Protein AF-A0A2E5RJE0-F1 (afdb_monomer_lite)

Radius of gyration: 18.39 Å; chains: 1; bounding box: 54×49×48 Å

Sequence (133 aa):
MKKLICIFSILLITACTTTSSLMEHDSSKFFRHPPSIIKNNNSYFIKWKYADPQIGLFFMTPSFKEENNKLLVYISTTSSSGYLNNQYAYFEIARKFHNHIKQDSAFWINPDKSLFKLKITDANKEDLKRIKK

pLDDT: mean 76.34, std 19.85, range [36.12, 97.31]

Secondary structure (DSSP, 8-state):
---------------------GGGS-GGGTEEEEEEEEEETTEEEEEEEE-STTTTTEEEEEEEEEETTEEEEEEEEEEEE---TT-EEEEEEPGGGHHHHHTT-EEEEPTTS-EEEPPEEE--HHHHHHHT-

Foldseek 3Di:
DDDDDPDPPPPPPPQPQPQPFPLVPFCVQFFPDDWAWADDPLWIKIKTFGADQVNQFWDWDWDWDQDPLAIEIEIGTGPHTDRRHRHMDIDIDDPVCVVNVVVQRYWYQTSPRDTDRHHYDYDDPVNVVRVVD

Structure (mmCIF, N/CA/C/O backbone):
data_AF-A0A2E5RJE0-F1
#
_entry.id   AF-A0A2E5RJE0-F1
#
loop_
_atom_site.group_PDB
_atom_site.id
_atom_site.type_symbol
_atom_site.label_atom_id
_atom_site.label_alt_id
_atom_site.label_comp_id
_atom_site.label_asym_id
_atom_site.label_entity_id
_atom_site.label_seq_id
_atom_site.pdbx_PDB_ins_code
_atom_site.Cartn_x
_atom_site.Cartn_y
_atom_site.Cartn_z
_atom_site.occupancy
_atom_site.B_iso_or_equiv
_atom_site.auth_seq_id
_atom_site.auth_comp_id
_atom_site.auth_asym_id
_atom_site.auth_atom_id
_atom_site.pdbx_PDB_model_num
ATOM 1 N N . MET A 1 1 ? 40.735 34.997 31.572 1.00 39.03 1 MET A N 1
ATOM 2 C CA . MET A 1 1 ? 39.729 33.923 31.398 1.00 39.03 1 MET A CA 1
ATOM 3 C C . MET A 1 1 ? 38.965 34.193 30.102 1.00 39.03 1 MET A C 1
ATOM 5 O O . MET A 1 1 ? 38.172 35.124 30.066 1.00 39.03 1 MET A O 1
ATOM 9 N N . LYS A 1 2 ? 39.289 33.492 29.005 1.00 36.12 2 LYS A N 1
ATOM 10 C CA . LYS A 1 2 ? 38.658 33.695 27.685 1.00 36.12 2 LYS A CA 1
ATOM 11 C C . LYS A 1 2 ? 37.448 32.763 27.563 1.00 36.12 2 LYS A C 1
ATOM 13 O O . LYS A 1 2 ? 37.594 31.557 27.727 1.00 36.12 2 LYS A O 1
ATOM 18 N N . LYS A 1 3 ? 36.264 33.336 27.325 1.00 41.56 3 LYS A N 1
ATOM 19 C CA . LYS A 1 3 ? 35.005 32.605 27.128 1.00 41.56 3 LYS A CA 1
ATOM 20 C C . LYS A 1 3 ? 35.033 31.930 25.754 1.00 41.56 3 LYS A C 1
ATOM 22 O O . LYS A 1 3 ? 35.127 32.619 24.742 1.00 41.56 3 LYS A O 1
ATOM 27 N N . LEU A 1 4 ? 34.978 30.600 25.731 1.00 44.34 4 LEU A N 1
ATOM 28 C CA . LEU A 1 4 ? 34.828 29.810 24.513 1.00 44.34 4 LEU A CA 1
ATOM 29 C C . LEU A 1 4 ? 33.330 29.760 24.176 1.00 44.34 4 LEU A C 1
ATOM 31 O O . LEU A 1 4 ? 32.551 29.128 24.885 1.00 44.34 4 LEU A O 1
ATOM 35 N N . ILE A 1 5 ? 32.916 30.488 23.142 1.00 50.97 5 ILE A N 1
ATOM 36 C CA . ILE A 1 5 ? 31.551 30.429 22.615 1.00 50.97 5 ILE A CA 1
ATOM 37 C C . ILE A 1 5 ? 31.520 29.264 21.622 1.00 50.97 5 ILE A C 1
ATOM 39 O O . ILE A 1 5 ? 31.992 29.388 20.495 1.00 50.97 5 ILE A O 1
ATOM 43 N N . CYS A 1 6 ? 31.003 28.114 22.056 1.00 40.28 6 CYS A N 1
ATOM 44 C CA . CYS A 1 6 ? 30.664 27.012 21.160 1.00 40.28 6 CYS A CA 1
ATOM 45 C C . CYS A 1 6 ? 29.382 27.374 20.406 1.00 40.28 6 CYS A C 1
ATOM 47 O O . CYS A 1 6 ? 28.280 27.276 20.942 1.00 40.28 6 CYS A O 1
ATOM 49 N N . ILE A 1 7 ? 29.537 27.812 19.159 1.00 51.50 7 ILE A N 1
ATOM 50 C CA . ILE A 1 7 ? 28.430 27.967 18.217 1.00 51.50 7 ILE A CA 1
ATOM 51 C C . ILE A 1 7 ? 28.016 26.556 17.788 1.00 51.50 7 ILE A C 1
ATOM 53 O O . ILE A 1 7 ? 28.714 25.898 17.019 1.00 51.50 7 ILE A O 1
ATOM 57 N N . PHE A 1 8 ? 26.895 26.072 18.325 1.00 46.34 8 PHE A N 1
ATOM 58 C CA . PHE A 1 8 ? 26.208 24.888 17.815 1.00 46.34 8 PHE A CA 1
ATOM 59 C C . PHE A 1 8 ? 25.614 25.239 16.446 1.00 46.34 8 PHE A C 1
ATOM 61 O O . PHE A 1 8 ? 24.506 25.763 16.344 1.00 46.34 8 PHE A O 1
ATOM 68 N N . SER A 1 9 ? 26.369 24.976 15.381 1.00 47.09 9 SER A N 1
ATOM 69 C CA . SER A 1 9 ? 25.834 24.964 14.023 1.00 47.09 9 SER A CA 1
ATOM 70 C C . SER A 1 9 ? 24.874 23.784 13.904 1.00 47.09 9 SER A C 1
ATOM 72 O O . SER A 1 9 ? 25.287 22.641 13.718 1.00 47.09 9 SER A O 1
ATOM 74 N N . ILE A 1 10 ? 23.580 24.059 14.063 1.00 50.94 10 ILE A N 1
ATOM 75 C CA . ILE A 1 10 ? 22.508 23.111 13.767 1.00 50.94 10 ILE A CA 1
ATOM 76 C C . ILE A 1 10 ? 22.535 22.888 12.254 1.00 50.94 10 ILE A C 1
ATOM 78 O O . ILE A 1 10 ? 22.056 23.709 11.473 1.00 50.94 10 ILE A O 1
ATOM 82 N N . LEU A 1 11 ? 23.143 21.775 11.846 1.00 38.56 11 LEU A N 1
ATOM 83 C CA . LEU A 1 11 ? 23.089 21.259 10.487 1.00 38.56 11 LEU A CA 1
ATOM 84 C C . LEU A 1 11 ? 21.654 20.767 10.240 1.00 38.56 11 LEU A C 1
ATOM 86 O O . LEU A 1 11 ? 21.324 19.606 10.470 1.00 38.56 11 LEU A O 1
ATOM 90 N N . LEU A 1 12 ? 20.771 21.679 9.832 1.00 44.69 12 LEU A N 1
ATOM 91 C CA . LEU A 1 12 ? 19.471 21.335 9.266 1.00 44.69 12 LEU A CA 1
ATOM 92 C C . LEU A 1 12 ? 19.738 20.626 7.937 1.00 44.69 12 LEU A C 1
ATOM 94 O O . LEU A 1 12 ? 19.916 21.264 6.903 1.00 44.69 12 LEU A O 1
ATOM 98 N N . ILE A 1 13 ? 19.799 19.295 7.979 1.00 50.91 13 ILE A N 1
ATOM 99 C CA . ILE A 1 13 ? 19.733 18.450 6.788 1.00 50.91 13 ILE A CA 1
ATOM 100 C C . ILE A 1 13 ? 18.309 18.606 6.254 1.00 50.91 13 ILE A C 1
ATOM 102 O O . ILE A 1 13 ? 17.400 17.847 6.588 1.00 50.91 13 ILE A O 1
ATOM 106 N N . THR A 1 14 ? 18.089 19.651 5.463 1.00 47.28 14 THR A N 1
ATOM 107 C CA . THR A 1 14 ? 16.913 19.765 4.618 1.00 47.28 14 THR A CA 1
ATOM 108 C C . THR A 1 14 ? 17.038 18.669 3.570 1.00 47.28 14 THR A C 1
ATOM 110 O O . THR A 1 14 ? 17.706 18.815 2.550 1.00 47.28 14 THR A O 1
ATOM 113 N N . ALA A 1 15 ? 16.426 17.516 3.843 1.00 41.91 15 ALA A N 1
ATOM 114 C CA . ALA A 1 15 ? 16.125 16.555 2.799 1.00 41.91 15 ALA A CA 1
ATOM 115 C C . ALA A 1 15 ? 15.263 17.299 1.773 1.00 41.91 15 ALA A C 1
ATOM 117 O O . ALA A 1 15 ? 14.080 17.558 2.002 1.00 41.91 15 ALA A O 1
ATOM 118 N N . CYS A 1 16 ? 15.901 17.742 0.690 1.00 49.00 16 CYS A N 1
ATOM 119 C CA . CYS A 1 16 ? 15.270 18.470 -0.392 1.00 49.00 16 CYS A CA 1
ATOM 120 C C . CYS A 1 16 ? 14.353 17.479 -1.115 1.00 49.00 16 CYS A C 1
ATOM 122 O O . CYS A 1 16 ? 14.755 16.764 -2.031 1.00 49.00 16 CYS A O 1
ATOM 124 N N . THR A 1 17 ? 13.127 17.355 -0.613 1.00 42.50 17 THR A N 1
ATOM 125 C CA . THR A 1 17 ? 12.059 16.619 -1.275 1.00 42.50 17 THR A CA 1
ATOM 126 C C . THR A 1 17 ? 11.527 17.539 -2.360 1.00 42.50 17 THR A C 1
ATOM 128 O O . THR A 1 17 ? 10.669 18.385 -2.138 1.00 42.50 17 THR A O 1
ATOM 131 N N . THR A 1 18 ? 12.107 17.443 -3.551 1.00 43.59 18 THR A N 1
ATOM 132 C CA . THR A 1 18 ? 11.510 18.048 -4.736 1.00 43.59 18 THR A CA 1
ATOM 133 C C . THR A 1 18 ? 10.153 17.390 -4.944 1.00 43.59 18 THR A C 1
ATOM 135 O O . THR A 1 18 ? 10.081 16.221 -5.318 1.00 43.59 18 THR A O 1
ATOM 138 N N . THR A 1 19 ? 9.075 18.136 -4.711 1.00 43.66 19 THR A N 1
ATOM 139 C CA . THR A 1 19 ? 7.691 17.778 -5.056 1.00 43.66 19 THR A CA 1
ATOM 140 C C . THR A 1 19 ? 7.466 17.817 -6.569 1.00 43.66 19 THR A C 1
ATOM 142 O O . THR A 1 19 ? 6.404 18.229 -7.032 1.00 43.66 19 THR A O 1
ATOM 145 N N . SER A 1 20 ? 8.461 17.397 -7.355 1.00 39.97 20 SER A N 1
ATOM 146 C CA . SER A 1 20 ? 8.284 17.058 -8.760 1.00 39.97 20 SER A CA 1
ATOM 147 C C . SER A 1 20 ? 7.428 15.805 -8.768 1.00 39.97 20 SER A C 1
ATOM 149 O O . SER A 1 20 ? 7.911 14.677 -8.688 1.00 39.97 20 SER A O 1
ATOM 151 N N . SER A 1 21 ? 6.122 16.026 -8.713 1.00 39.81 21 SER A N 1
ATOM 152 C CA . SER A 1 21 ? 5.133 14.981 -8.771 1.00 39.81 21 SER A CA 1
ATOM 153 C C . SER A 1 21 ? 5.409 14.173 -10.030 1.00 39.81 21 SER A C 1
ATOM 155 O O . SER A 1 21 ? 5.288 14.697 -11.135 1.00 39.81 21 SER A O 1
ATOM 157 N N . LEU A 1 22 ? 5.678 12.882 -9.879 1.00 44.78 22 LEU A N 1
ATOM 158 C CA . LEU A 1 22 ? 5.596 11.895 -10.959 1.00 44.78 22 LEU A CA 1
ATOM 159 C C . LEU A 1 22 ? 4.190 11.810 -11.601 1.00 44.78 22 LEU A C 1
ATOM 161 O O . LEU A 1 22 ? 3.905 10.870 -12.336 1.00 44.78 22 LEU A O 1
ATOM 165 N N . MET A 1 23 ? 3.304 12.784 -11.357 1.00 40.47 23 MET A N 1
ATOM 166 C CA . MET A 1 23 ? 2.029 12.949 -12.048 1.00 40.47 23 MET A CA 1
ATOM 167 C C . MET A 1 23 ? 2.189 13.070 -13.572 1.00 40.47 23 MET A C 1
ATOM 169 O O . MET A 1 23 ? 1.205 12.885 -14.274 1.00 40.47 23 MET A O 1
ATOM 173 N N . GLU A 1 24 ? 3.395 13.313 -14.099 1.00 40.22 24 GLU A N 1
ATOM 174 C CA . GLU A 1 24 ? 3.651 13.367 -15.547 1.00 40.22 24 GLU A CA 1
ATOM 175 C C . GLU A 1 24 ? 4.162 12.061 -16.181 1.00 40.22 24 GLU A C 1
ATOM 177 O O . GLU A 1 24 ? 4.294 11.994 -17.404 1.00 40.22 24 GLU A O 1
ATOM 182 N N . HIS A 1 25 ? 4.426 10.995 -15.417 1.00 47.56 25 HIS A N 1
ATOM 183 C CA . HIS A 1 25 ? 4.986 9.770 -15.995 1.00 47.56 25 HIS A CA 1
ATOM 184 C C . HIS A 1 25 ? 4.130 8.529 -15.730 1.00 47.56 25 HIS A C 1
ATOM 186 O O . HIS A 1 25 ? 3.907 8.146 -14.591 1.00 47.56 25 HIS A O 1
ATOM 192 N N . ASP A 1 26 ? 3.705 7.877 -16.817 1.00 51.69 26 ASP A N 1
ATOM 193 C CA . ASP A 1 26 ? 2.901 6.649 -16.887 1.00 51.69 26 ASP A CA 1
ATOM 194 C C . ASP A 1 26 ? 3.274 5.585 -15.832 1.00 51.69 26 ASP A C 1
ATOM 196 O O . ASP A 1 26 ? 4.318 4.936 -15.915 1.00 51.69 26 ASP A O 1
ATOM 200 N N . SER A 1 27 ? 2.378 5.373 -14.859 1.00 51.41 27 SER A N 1
ATOM 201 C CA . SER A 1 27 ? 2.547 4.456 -13.718 1.00 51.41 27 SER A CA 1
ATOM 202 C C . SER A 1 27 ? 2.857 3.010 -14.098 1.00 51.41 27 SER A C 1
ATOM 204 O O . SER A 1 27 ? 3.504 2.308 -13.315 1.00 51.41 27 SER A O 1
ATOM 206 N N . SER A 1 28 ? 2.450 2.567 -15.293 1.00 53.25 28 SER A N 1
ATOM 207 C CA . SER A 1 28 ? 2.727 1.212 -15.784 1.00 53.25 28 SER A CA 1
ATOM 208 C C . SER A 1 28 ? 4.222 0.973 -16.026 1.00 53.25 28 SER A C 1
ATOM 210 O O . SER A 1 28 ? 4.689 -0.164 -15.985 1.00 53.25 28 SER A O 1
ATOM 212 N N . LYS A 1 29 ? 4.998 2.053 -16.187 1.00 58.41 29 LYS A N 1
ATOM 213 C CA . LYS A 1 29 ? 6.455 2.008 -16.315 1.00 58.41 29 LYS A CA 1
ATOM 214 C C . LYS A 1 29 ? 7.172 1.961 -14.963 1.00 58.41 29 LYS A C 1
ATOM 216 O O . LYS A 1 29 ? 8.329 1.562 -14.930 1.00 58.41 29 LYS A O 1
ATOM 221 N N . PHE A 1 30 ? 6.511 2.325 -13.855 1.00 61.91 30 PHE A N 1
ATOM 222 C CA . PHE A 1 30 ? 7.119 2.413 -12.514 1.00 61.91 30 PHE A CA 1
ATOM 223 C C . PHE A 1 30 ? 6.865 1.193 -11.636 1.00 61.91 30 PHE A C 1
ATOM 225 O O . PHE A 1 30 ? 7.700 0.879 -10.783 1.00 61.91 30 PHE A O 1
ATOM 232 N N . PHE A 1 31 ? 5.761 0.472 -11.857 1.00 68.75 31 PHE A N 1
ATOM 233 C CA . PHE A 1 31 ? 5.414 -0.696 -11.050 1.00 68.75 31 PHE A CA 1
ATOM 234 C C . PHE A 1 31 ? 5.172 -1.935 -11.902 1.00 68.75 31 PHE A C 1
ATOM 236 O O . PHE A 1 31 ? 4.332 -1.948 -12.795 1.00 68.75 31 PHE A O 1
ATOM 243 N N . ARG A 1 32 ? 5.871 -3.026 -11.570 1.00 67.88 32 ARG A N 1
ATOM 244 C CA . ARG A 1 32 ? 5.658 -4.332 -12.221 1.00 67.88 32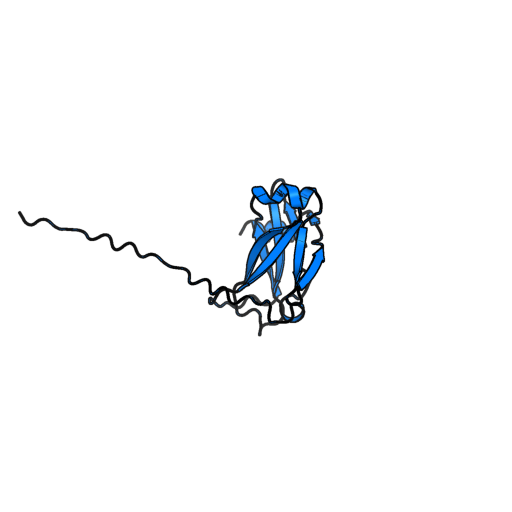 ARG A CA 1
ATOM 245 C C . ARG A 1 32 ? 4.323 -4.970 -11.813 1.00 67.88 32 ARG A C 1
ATOM 247 O O . ARG A 1 32 ? 3.785 -5.797 -12.543 1.00 67.88 32 ARG A O 1
ATOM 254 N N . HIS A 1 33 ? 3.801 -4.592 -10.647 1.00 71.56 33 HIS A N 1
ATOM 255 C CA . HIS A 1 33 ? 2.480 -4.974 -10.154 1.00 71.56 33 HIS A CA 1
ATOM 256 C C . HIS A 1 33 ? 1.810 -3.761 -9.504 1.00 71.56 33 HIS A C 1
ATOM 258 O O . HIS A 1 33 ? 2.524 -2.977 -8.870 1.00 71.56 33 HIS A O 1
ATOM 264 N N . PRO A 1 34 ? 0.474 -3.629 -9.591 1.00 76.69 34 PRO A N 1
ATOM 265 C CA . PRO A 1 34 ? -0.245 -2.584 -8.877 1.00 76.69 34 PRO A CA 1
ATOM 266 C C . PRO A 1 34 ? 0.098 -2.597 -7.379 1.00 76.69 34 PRO A C 1
ATOM 268 O O . PRO A 1 34 ? 0.176 -3.681 -6.783 1.00 76.69 34 PRO A O 1
ATOM 271 N N . PRO A 1 35 ? 0.303 -1.426 -6.754 1.00 88.62 35 PRO A N 1
ATOM 272 C CA . PRO A 1 35 ? 0.477 -1.332 -5.313 1.00 88.62 35 PRO A CA 1
ATOM 273 C C . PRO A 1 35 ? -0.702 -1.949 -4.553 1.00 88.62 35 PRO A C 1
ATOM 275 O O . PRO A 1 35 ? -1.839 -1.968 -5.020 1.00 88.62 35 PRO A O 1
ATOM 278 N N . SER A 1 36 ? -0.427 -2.465 -3.360 1.00 92.94 36 SER A N 1
ATOM 279 C CA . SER A 1 36 ? -1.425 -3.111 -2.499 1.00 92.94 36 SER A CA 1
ATOM 280 C C . SER A 1 36 ? -1.169 -2.788 -1.033 1.00 92.94 36 SER A C 1
ATOM 282 O O . SER A 1 36 ? -0.092 -2.309 -0.676 1.00 92.94 36 SER A O 1
ATOM 284 N N . ILE A 1 37 ? -2.160 -3.043 -0.183 1.00 96.31 37 ILE A N 1
ATOM 285 C CA . ILE A 1 37 ? -2.026 -2.941 1.267 1.00 96.31 37 ILE A CA 1
ATOM 286 C C . ILE A 1 37 ? -1.835 -4.338 1.845 1.00 96.31 37 ILE A C 1
ATOM 288 O O . ILE A 1 37 ? -2.619 -5.252 1.592 1.00 96.31 37 ILE A O 1
ATOM 292 N N . ILE A 1 38 ? -0.814 -4.478 2.680 1.00 97.12 38 ILE A N 1
ATOM 293 C CA . ILE A 1 38 ? -0.577 -5.670 3.477 1.00 97.12 38 ILE A CA 1
ATOM 294 C C . ILE A 1 38 ? -0.938 -5.389 4.933 1.00 97.12 38 ILE A C 1
ATOM 296 O O . ILE A 1 38 ? -0.474 -4.408 5.516 1.00 97.12 38 ILE A O 1
ATOM 300 N N . LYS A 1 39 ? -1.744 -6.264 5.531 1.00 96.88 39 LYS A N 1
ATOM 301 C CA . LYS A 1 39 ? -2.069 -6.245 6.957 1.00 96.88 39 LYS A CA 1
ATOM 302 C C . LYS A 1 39 ? -1.114 -7.159 7.722 1.00 96.88 39 LYS A C 1
ATOM 304 O O . LYS A 1 39 ? -0.961 -8.329 7.384 1.00 96.88 39 LYS A O 1
ATOM 309 N N . ASN A 1 40 ? -0.498 -6.636 8.775 1.00 95.69 40 ASN A N 1
ATOM 310 C CA . ASN A 1 40 ? 0.320 -7.407 9.706 1.00 95.69 40 ASN A CA 1
ATOM 311 C C . ASN A 1 40 ? -0.074 -7.030 11.137 1.00 95.69 40 ASN A C 1
ATOM 313 O O . ASN A 1 40 ? 0.251 -5.938 11.609 1.00 95.69 40 ASN A O 1
ATOM 317 N N . ASN A 1 41 ? -0.786 -7.926 11.824 1.00 91.75 41 ASN A N 1
ATOM 318 C CA . ASN A 1 41 ? -1.374 -7.671 13.141 1.00 91.75 41 ASN A CA 1
ATOM 319 C C . ASN A 1 41 ? -2.223 -6.379 13.147 1.00 91.75 41 ASN A C 1
ATOM 321 O O . ASN A 1 41 ? -3.223 -6.291 12.432 1.00 91.75 41 ASN A O 1
ATOM 325 N N . ASN A 1 42 ? -1.808 -5.378 13.932 1.00 91.62 42 ASN A N 1
ATOM 326 C CA . ASN A 1 42 ? -2.477 -4.081 14.084 1.00 91.62 42 ASN A CA 1
ATOM 327 C C . ASN A 1 42 ? -1.883 -2.972 13.197 1.00 91.62 42 ASN A C 1
ATOM 329 O O . ASN A 1 42 ? -2.235 -1.806 13.375 1.00 91.62 42 ASN A O 1
ATOM 333 N N . SER A 1 43 ? -0.998 -3.318 12.262 1.00 96.38 43 SER A N 1
ATOM 334 C CA . SER A 1 43 ? -0.386 -2.374 11.328 1.00 96.38 43 SER A CA 1
ATOM 335 C C . SER A 1 43 ? -0.744 -2.711 9.883 1.00 96.38 43 SER A C 1
ATOM 337 O O . SER A 1 43 ? -1.023 -3.859 9.525 1.00 96.38 43 SER A O 1
ATOM 339 N N . TYR A 1 44 ? -0.708 -1.679 9.044 1.00 97.31 44 TYR A N 1
ATOM 340 C CA . TYR A 1 44 ? -0.923 -1.777 7.607 1.00 97.31 44 TYR A CA 1
ATOM 341 C C . TYR A 1 44 ? 0.278 -1.197 6.876 1.00 97.31 44 TYR A C 1
ATOM 343 O O . TYR A 1 44 ? 0.854 -0.209 7.324 1.00 97.31 44 TYR A O 1
ATOM 351 N N . PHE A 1 45 ? 0.632 -1.792 5.743 1.00 96.31 45 PHE A N 1
ATOM 352 C CA . PHE A 1 45 ? 1.791 -1.406 4.949 1.00 96.31 45 PHE A CA 1
ATOM 353 C C . PHE A 1 45 ? 1.388 -1.252 3.487 1.00 96.31 45 PHE A C 1
ATOM 355 O O . PHE A 1 45 ? 0.720 -2.132 2.950 1.00 96.31 45 PHE A O 1
ATOM 362 N N . ILE A 1 46 ? 1.820 -0.180 2.823 1.00 94.56 46 ILE A N 1
ATOM 363 C CA . ILE A 1 46 ? 1.789 -0.122 1.356 1.00 94.56 46 ILE A CA 1
ATOM 364 C C . ILE A 1 46 ? 2.930 -0.990 0.838 1.00 94.56 46 ILE A C 1
ATOM 366 O O . ILE A 1 46 ? 4.071 -0.825 1.264 1.00 94.56 46 ILE A O 1
ATOM 370 N N . LYS A 1 47 ? 2.618 -1.898 -0.085 1.00 92.25 47 LYS A N 1
ATOM 371 C CA . LYS A 1 47 ? 3.558 -2.775 -0.780 1.00 92.25 47 LYS A CA 1
ATOM 372 C C . LYS A 1 47 ? 3.543 -2.458 -2.266 1.00 92.25 47 LYS A C 1
ATOM 374 O O . LYS A 1 47 ? 2.491 -2.502 -2.903 1.00 92.25 47 LYS A O 1
ATOM 379 N N . TRP A 1 48 ? 4.721 -2.223 -2.829 1.00 88.06 48 TRP A N 1
ATOM 380 C CA . TRP A 1 48 ? 4.913 -2.067 -4.269 1.00 88.06 48 TRP A CA 1
ATOM 381 C C . TRP A 1 48 ? 6.208 -2.740 -4.709 1.00 88.06 48 TRP A C 1
ATOM 383 O O . TRP A 1 48 ? 7.077 -3.055 -3.892 1.00 88.06 48 TRP A O 1
ATOM 393 N N . LYS A 1 49 ? 6.319 -2.999 -6.011 1.00 84.50 49 LYS A N 1
ATOM 394 C CA . LYS A 1 49 ? 7.516 -3.565 -6.631 1.00 84.50 49 LYS A CA 1
ATOM 395 C C . LYS A 1 49 ? 7.999 -2.616 -7.712 1.00 84.50 49 LYS A C 1
ATOM 397 O O . LYS A 1 49 ? 7.247 -2.357 -8.652 1.00 84.50 49 LYS A O 1
ATOM 402 N N . TYR A 1 50 ? 9.235 -2.142 -7.581 1.00 74.06 50 TYR A N 1
ATOM 403 C CA . TYR A 1 50 ? 9.862 -1.308 -8.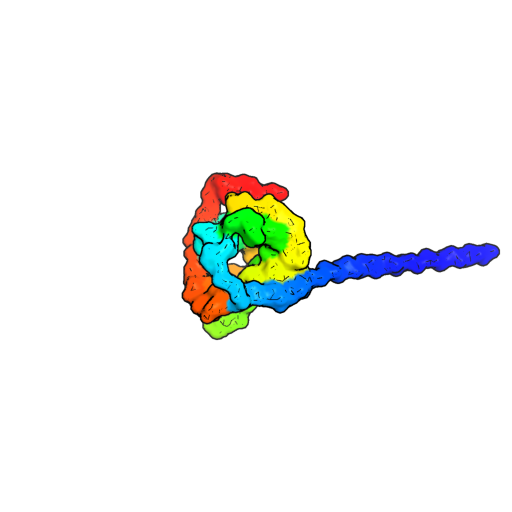603 1.00 74.06 50 TYR A CA 1
ATOM 404 C C . TYR A 1 50 ? 9.876 -2.047 -9.947 1.00 74.06 50 TYR A C 1
ATOM 406 O O . TYR A 1 50 ? 10.197 -3.242 -10.010 1.00 74.06 50 TYR A O 1
ATOM 414 N N . ALA A 1 51 ? 9.472 -1.342 -11.002 1.00 69.81 51 ALA A N 1
ATOM 415 C CA . ALA A 1 51 ? 9.609 -1.787 -12.381 1.00 69.81 51 ALA A CA 1
ATOM 416 C C . ALA A 1 51 ? 11.063 -1.646 -12.872 1.00 69.81 51 ALA A C 1
ATOM 418 O O . ALA A 1 51 ? 11.990 -1.538 -12.072 1.00 69.81 51 ALA A O 1
ATOM 419 N N . ASP A 1 52 ? 11.228 -1.735 -14.190 1.00 64.94 52 ASP A N 1
ATOM 420 C CA . ASP A 1 52 ? 12.476 -1.832 -14.950 1.00 64.94 52 ASP A CA 1
ATOM 421 C C . ASP A 1 52 ? 13.648 -0.970 -14.408 1.00 64.94 52 ASP A C 1
ATOM 423 O O . ASP A 1 52 ? 13.433 0.142 -13.908 1.00 64.94 52 ASP A O 1
ATOM 427 N N . PRO A 1 53 ? 14.905 -1.454 -14.508 1.00 57.47 53 PRO A N 1
ATOM 428 C CA . PRO A 1 53 ? 16.106 -0.795 -13.983 1.00 57.47 53 PRO A CA 1
ATOM 429 C C . PRO A 1 53 ? 16.324 0.668 -14.392 1.00 57.47 53 PRO A C 1
ATOM 431 O O . PRO A 1 53 ? 17.028 1.367 -13.669 1.00 57.47 53 PRO A O 1
ATOM 434 N N . GLN A 1 54 ? 15.732 1.155 -15.485 1.00 56.94 54 GLN A N 1
ATOM 435 C CA . GLN A 1 54 ? 15.839 2.572 -15.870 1.00 56.94 54 GLN A CA 1
ATOM 436 C C . GLN A 1 54 ? 15.038 3.516 -14.954 1.00 56.94 54 GLN A C 1
ATOM 438 O O . GLN A 1 54 ? 15.357 4.696 -14.847 1.00 56.94 54 GLN A O 1
ATOM 443 N N . ILE A 1 55 ? 14.016 2.996 -14.268 1.00 55.62 55 ILE A N 1
ATOM 444 C CA . ILE A 1 55 ? 13.107 3.754 -13.393 1.00 55.62 55 ILE A CA 1
ATOM 445 C C . ILE A 1 55 ? 13.335 3.429 -11.913 1.00 55.62 55 ILE A C 1
ATOM 447 O O . ILE A 1 55 ? 13.104 4.265 -11.038 1.00 55.62 55 ILE A O 1
ATOM 451 N N . GLY A 1 56 ? 13.878 2.245 -11.623 1.00 53.25 56 GLY A N 1
ATOM 452 C CA . GLY A 1 56 ? 14.315 1.846 -10.286 1.00 53.25 56 GLY A CA 1
ATOM 453 C C . GLY A 1 56 ? 15.513 2.626 -9.743 1.00 53.25 56 GLY A C 1
ATOM 454 O O . GLY A 1 56 ? 16.071 2.167 -8.753 1.00 53.25 56 GLY A O 1
ATOM 455 N N . LEU A 1 57 ? 15.901 3.735 -10.391 1.00 57.19 57 LEU A N 1
ATOM 456 C CA . LEU A 1 57 ? 16.989 4.617 -9.995 1.00 57.19 57 LEU A CA 1
ATOM 457 C C . LEU A 1 57 ? 16.613 5.563 -8.865 1.00 57.19 57 LEU A C 1
ATOM 459 O O . LEU A 1 57 ? 17.535 6.004 -8.211 1.00 57.19 57 LEU A O 1
ATOM 463 N N . PHE A 1 58 ? 15.341 5.880 -8.605 1.00 67.12 58 PHE A N 1
ATOM 464 C CA . PHE A 1 58 ? 14.957 6.843 -7.559 1.00 67.12 58 PHE A CA 1
ATOM 465 C C . PHE A 1 58 ? 14.254 6.165 -6.386 1.00 67.12 58 PHE A C 1
ATOM 467 O O . PHE A 1 58 ? 13.411 5.283 -6.578 1.00 67.12 58 PHE A O 1
ATOM 474 N N . PHE A 1 59 ? 14.547 6.612 -5.161 1.00 71.12 59 PHE A N 1
ATOM 475 C CA . PHE A 1 59 ? 13.758 6.188 -4.007 1.00 71.12 59 PHE A CA 1
ATOM 476 C C . PHE A 1 59 ? 12.348 6.773 -4.106 1.00 71.12 59 PHE A C 1
ATOM 478 O O . PHE A 1 59 ? 12.157 7.968 -4.339 1.00 71.12 59 PHE A O 1
ATOM 485 N N . MET A 1 60 ? 11.353 5.912 -3.914 1.00 76.62 60 MET A N 1
ATOM 486 C CA . MET A 1 60 ? 9.945 6.284 -3.928 1.00 76.62 60 MET A CA 1
ATOM 487 C C . MET A 1 60 ? 9.380 6.203 -2.518 1.00 76.62 60 MET A C 1
ATOM 489 O O . MET A 1 60 ? 9.568 5.201 -1.828 1.00 76.62 60 MET A O 1
ATOM 493 N N . THR A 1 61 ? 8.639 7.231 -2.122 1.00 82.94 61 THR A N 1
ATOM 494 C CA . THR A 1 61 ? 7.958 7.288 -0.830 1.00 82.94 61 THR A CA 1
ATOM 495 C C . THR A 1 61 ? 6.468 7.521 -1.059 1.00 82.94 61 THR A C 1
ATOM 497 O O . THR A 1 61 ? 6.091 8.526 -1.672 1.00 82.94 61 THR A O 1
ATOM 500 N N . PRO A 1 62 ? 5.593 6.624 -0.571 1.00 87.56 62 PRO A N 1
ATOM 501 C CA . PRO A 1 62 ? 4.160 6.855 -0.588 1.00 87.56 62 PRO A CA 1
ATOM 502 C C . PRO A 1 62 ? 3.793 8.110 0.202 1.00 87.56 62 PRO A C 1
ATOM 504 O O . PRO A 1 62 ? 4.289 8.357 1.299 1.00 87.56 62 PRO A O 1
ATOM 507 N N . SER A 1 63 ? 2.899 8.896 -0.368 1.00 89.62 63 SER A N 1
ATOM 508 C CA . SER A 1 63 ? 2.287 10.076 0.223 1.00 89.62 63 SER A CA 1
ATOM 509 C C . SER A 1 63 ? 0.779 9.864 0.309 1.00 89.62 63 SER A C 1
ATOM 511 O O . SER A 1 63 ? 0.199 9.118 -0.482 1.00 89.62 63 SER A O 1
ATOM 513 N N . PHE A 1 64 ? 0.153 10.494 1.302 1.00 92.19 64 PHE A N 1
ATOM 514 C CA . PHE A 1 64 ? -1.234 10.234 1.681 1.00 92.19 64 PHE A CA 1
ATOM 515 C C . PHE A 1 64 ? -2.021 11.541 1.741 1.00 92.19 64 PHE A C 1
ATOM 517 O O . PHE A 1 64 ? -1.572 12.501 2.370 1.00 92.19 64 PHE A O 1
ATOM 524 N N . LYS A 1 65 ? -3.208 11.558 1.136 1.00 93.38 65 LYS A N 1
ATOM 525 C CA . LYS A 1 65 ? -4.153 12.680 1.166 1.00 93.38 65 LYS A CA 1
ATOM 526 C C . LYS A 1 65 ? -5.549 12.159 1.493 1.00 93.38 65 LYS A C 1
ATOM 528 O O . LYS A 1 65 ? -6.002 11.200 0.880 1.00 93.38 65 LYS A O 1
ATOM 533 N N . GLU A 1 66 ? -6.234 12.788 2.439 1.00 94.81 66 GLU A N 1
ATOM 534 C CA . GLU A 1 66 ? -7.645 12.508 2.721 1.00 94.81 66 GLU A CA 1
ATOM 535 C C . GLU A 1 66 ? -8.521 13.460 1.903 1.00 94.81 66 GLU A C 1
ATOM 537 O O . GLU A 1 66 ? -8.294 14.670 1.890 1.00 94.81 66 GLU A O 1
ATOM 542 N N . GLU A 1 67 ? -9.499 12.917 1.182 1.00 93.69 67 GLU A N 1
ATOM 543 C CA . GLU A 1 67 ? -10.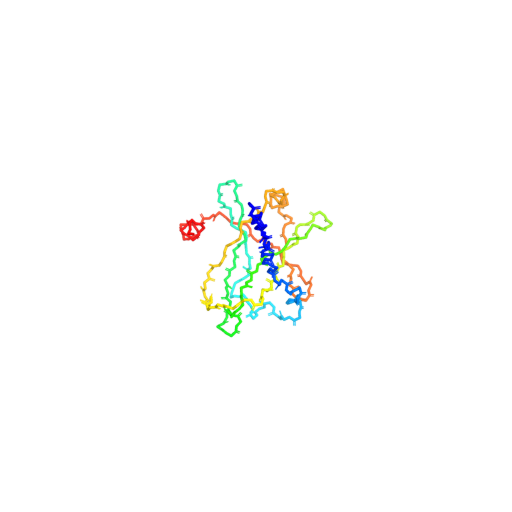399 13.696 0.331 1.00 93.69 67 GLU A CA 1
ATOM 544 C C . GLU A 1 67 ? -11.721 12.950 0.139 1.00 93.69 67 GLU A C 1
ATOM 546 O O . GLU A 1 67 ? -11.725 11.773 -0.215 1.00 93.69 67 GLU A O 1
ATOM 551 N N . ASN A 1 68 ? -12.854 13.625 0.361 1.00 92.38 68 ASN A N 1
ATOM 552 C CA . ASN A 1 68 ? -14.197 13.058 0.165 1.00 92.38 68 ASN A CA 1
ATOM 553 C C . ASN A 1 68 ? -14.390 11.683 0.844 1.00 92.38 68 ASN A C 1
ATOM 555 O O . ASN A 1 68 ? -14.877 10.740 0.220 1.00 92.38 68 ASN A O 1
ATOM 559 N N . ASN A 1 69 ? -13.968 11.559 2.111 1.00 93.69 69 ASN A N 1
ATOM 560 C CA . ASN A 1 69 ? -13.978 10.317 2.905 1.00 93.69 69 ASN A CA 1
ATOM 561 C C . ASN A 1 69 ? -13.137 9.160 2.331 1.00 93.69 69 ASN A C 1
ATOM 563 O O . ASN A 1 69 ? -13.309 8.006 2.726 1.00 93.69 69 ASN A O 1
ATOM 567 N N . LYS A 1 70 ? -12.208 9.449 1.419 1.00 95.75 70 LYS A N 1
ATOM 568 C CA . LYS A 1 70 ? -11.266 8.480 0.858 1.00 95.75 70 LYS A CA 1
ATOM 569 C C . LYS A 1 70 ? -9.854 8.800 1.318 1.00 95.75 70 LYS A C 1
ATOM 571 O O . LYS A 1 70 ? -9.480 9.964 1.442 1.00 95.75 70 LYS A O 1
ATOM 576 N N . LEU A 1 71 ? -9.057 7.751 1.487 1.00 96.56 71 LEU A N 1
ATOM 577 C CA . LEU A 1 71 ? -7.610 7.866 1.582 1.00 96.56 71 LEU A CA 1
ATOM 578 C C . LEU A 1 71 ? -7.028 7.695 0.186 1.00 96.56 71 LEU A C 1
ATOM 580 O O . LEU A 1 71 ? -7.136 6.624 -0.409 1.00 96.56 71 LEU A O 1
ATOM 584 N N . LEU A 1 72 ? -6.404 8.743 -0.323 1.00 95.12 72 LEU A N 1
ATOM 585 C CA . LEU A 1 72 ? -5.704 8.735 -1.591 1.00 95.12 72 LEU A CA 1
ATOM 586 C C . LEU A 1 72 ? -4.207 8.548 -1.344 1.00 95.12 72 LEU A C 1
ATOM 588 O O . LEU A 1 72 ? -3.603 9.259 -0.539 1.00 95.12 72 LEU A O 1
ATOM 592 N N . VAL A 1 73 ? -3.617 7.585 -2.041 1.0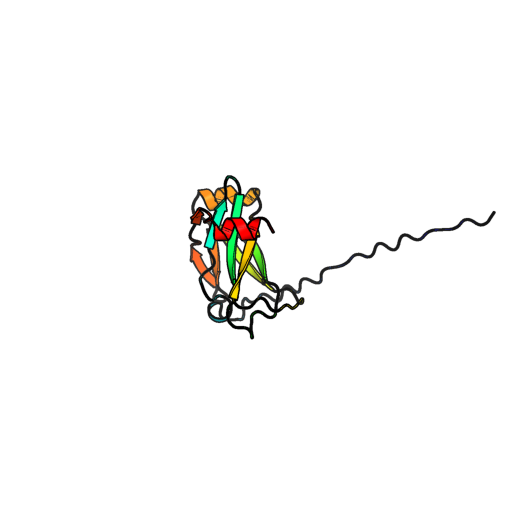0 92.06 73 VAL A N 1
ATOM 593 C CA . VAL A 1 73 ? -2.206 7.217 -1.957 1.00 92.06 73 VAL A CA 1
ATOM 594 C C . VAL A 1 73 ? -1.559 7.481 -3.306 1.00 92.06 73 VAL A C 1
ATOM 596 O O . VAL A 1 73 ? -2.081 7.077 -4.341 1.00 92.06 73 VAL A O 1
ATOM 599 N N . TYR A 1 74 ? -0.417 8.149 -3.299 1.00 86.38 74 TYR A N 1
ATOM 600 C CA . TYR A 1 74 ? 0.380 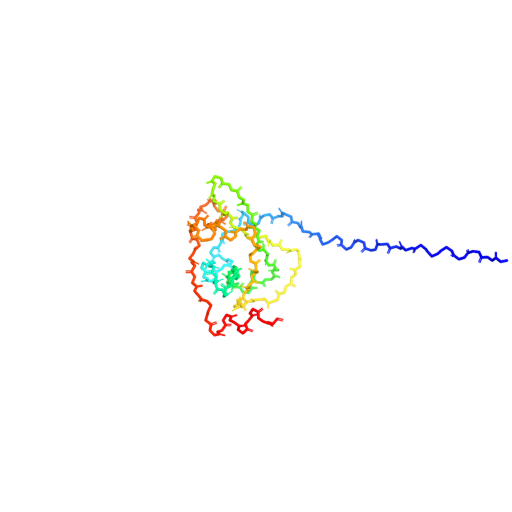8.406 -4.495 1.00 86.38 74 TYR A CA 1
ATOM 601 C C . TYR A 1 74 ? 1.861 8.273 -4.154 1.00 86.38 74 TYR A C 1
ATOM 603 O O . TYR A 1 74 ? 2.238 8.361 -2.987 1.00 86.38 74 TYR A O 1
ATOM 611 N N . ILE A 1 75 ? 2.715 8.037 -5.148 1.00 78.62 75 ILE A N 1
ATOM 612 C CA . ILE A 1 75 ? 4.163 7.982 -4.933 1.00 78.62 75 ILE A CA 1
ATOM 613 C C . ILE A 1 75 ? 4.802 9.326 -5.255 1.00 78.62 75 ILE A C 1
ATOM 615 O O . ILE A 1 75 ? 4.569 9.911 -6.310 1.00 78.62 75 ILE A O 1
ATOM 619 N N . SER A 1 76 ? 5.654 9.764 -4.335 1.00 75.75 76 SER A N 1
ATOM 620 C CA . SER A 1 76 ? 6.586 10.864 -4.532 1.00 75.75 76 SER A CA 1
ATOM 621 C C . SER A 1 76 ? 7.983 10.276 -4.729 1.00 75.75 76 SER A C 1
ATOM 623 O O . SER A 1 76 ? 8.390 9.389 -3.976 1.00 75.75 76 SER A O 1
ATOM 625 N N . THR A 1 77 ? 8.724 10.744 -5.730 1.00 70.25 77 THR A N 1
ATOM 626 C CA . THR A 1 77 ? 10.152 10.427 -5.875 1.00 70.25 77 THR A CA 1
ATOM 627 C C . THR A 1 77 ? 11.003 11.388 -5.082 1.00 70.25 77 THR A C 1
ATOM 629 O O . THR A 1 77 ? 10.700 12.577 -4.991 1.00 70.25 77 THR A O 1
ATOM 632 N N . THR A 1 78 ? 12.105 10.882 -4.547 1.00 66.81 78 THR A N 1
ATOM 633 C CA . THR A 1 78 ? 13.172 11.730 -4.030 1.00 66.81 78 THR A CA 1
ATOM 634 C C . THR A 1 78 ? 14.231 11.961 -5.107 1.00 66.81 78 THR A C 1
ATOM 636 O O . THR A 1 78 ? 14.315 11.231 -6.094 1.00 66.81 78 THR A O 1
ATOM 639 N N . SER A 1 79 ? 15.061 12.983 -4.904 1.00 65.06 79 SER A N 1
ATOM 640 C CA . SER A 1 79 ? 16.254 13.235 -5.720 1.00 65.06 79 SER A CA 1
ATOM 641 C C . SER A 1 79 ? 17.379 12.222 -5.464 1.00 65.06 79 SER A C 1
ATOM 643 O O . SER A 1 79 ? 18.363 12.195 -6.199 1.00 65.06 79 SER A O 1
ATOM 645 N N . SER A 1 80 ? 17.255 11.387 -4.427 1.00 63.84 80 SER A N 1
ATOM 646 C CA . SER A 1 80 ? 18.227 10.345 -4.105 1.00 63.84 80 SER A CA 1
ATOM 647 C C . SER A 1 80 ? 18.031 9.123 -4.991 1.00 63.84 80 SER A C 1
ATOM 649 O O . SER A 1 80 ? 16.899 8.680 -5.215 1.00 63.84 80 SER A O 1
ATOM 651 N N . SER A 1 81 ? 19.150 8.549 -5.435 1.00 66.19 81 SER A N 1
ATOM 652 C CA . SER A 1 81 ? 19.154 7.392 -6.315 1.00 66.19 81 SER A CA 1
ATOM 653 C C . SER A 1 81 ? 19.724 6.117 -5.690 1.00 66.19 81 SER A C 1
ATOM 655 O O . SER A 1 81 ? 20.567 6.157 -4.797 1.00 66.19 81 SER A O 1
ATOM 657 N N . GLY A 1 82 ? 19.235 4.964 -6.147 1.00 64.62 82 GLY A N 1
ATOM 658 C CA . GLY A 1 82 ? 19.662 3.627 -5.727 1.00 64.62 82 GLY A CA 1
ATOM 659 C C . GLY A 1 82 ? 19.226 2.575 -6.747 1.00 64.62 82 GLY A C 1
ATOM 660 O O . GLY A 1 82 ? 18.361 2.852 -7.558 1.00 64.62 82 GLY A O 1
ATOM 661 N N . TYR A 1 83 ? 19.817 1.375 -6.747 1.00 65.81 83 TYR A N 1
ATOM 662 C CA . TYR A 1 83 ? 19.435 0.300 -7.679 1.00 65.81 83 TYR A CA 1
ATOM 663 C C . TYR A 1 83 ? 18.440 -0.667 -7.015 1.00 65.81 83 TYR A C 1
ATOM 665 O O . TYR A 1 83 ? 18.832 -1.677 -6.427 1.00 65.81 83 TYR A O 1
ATOM 673 N N . LEU A 1 84 ? 17.139 -0.353 -7.078 1.00 72.00 84 LEU A N 1
ATOM 674 C CA . LEU A 1 84 ? 16.071 -1.111 -6.393 1.00 72.00 84 LEU A CA 1
ATOM 675 C C . LEU A 1 84 ? 15.238 -2.009 -7.321 1.00 72.00 84 LEU A C 1
ATOM 677 O O . LEU A 1 84 ? 14.157 -2.478 -6.953 1.00 72.00 84 LEU A O 1
ATOM 681 N N . ASN A 1 85 ? 15.750 -2.280 -8.521 1.00 72.88 85 ASN A N 1
ATOM 682 C CA . ASN A 1 85 ? 15.079 -3.092 -9.532 1.00 72.88 85 ASN A CA 1
ATOM 683 C C . ASN A 1 85 ? 14.574 -4.433 -8.960 1.00 72.88 85 ASN A C 1
ATOM 685 O O . ASN A 1 85 ? 15.310 -5.163 -8.293 1.00 72.88 85 ASN A O 1
ATOM 689 N N . ASN A 1 86 ? 13.312 -4.770 -9.246 1.00 74.56 86 ASN A N 1
ATOM 690 C CA . ASN A 1 86 ? 12.628 -5.989 -8.802 1.00 74.56 86 ASN A CA 1
ATOM 691 C C . ASN A 1 86 ? 12.514 -6.195 -7.287 1.00 74.56 86 ASN A C 1
ATOM 693 O O . ASN A 1 86 ? 12.038 -7.250 -6.847 1.00 74.56 86 ASN A O 1
ATOM 697 N N . GLN A 1 87 ? 12.886 -5.205 -6.481 1.00 81.31 87 GLN A N 1
ATOM 698 C CA . GLN A 1 87 ? 12.720 -5.280 -5.042 1.00 81.31 87 GLN A CA 1
ATOM 699 C C . GLN A 1 87 ? 11.309 -4.842 -4.652 1.00 81.31 87 GLN A C 1
ATOM 701 O O . GLN A 1 87 ? 10.741 -3.902 -5.209 1.00 81.31 87 GLN A O 1
ATOM 706 N N . TYR A 1 88 ? 10.729 -5.555 -3.688 1.00 86.81 88 TYR A N 1
ATOM 707 C CA . TYR A 1 88 ? 9.557 -5.062 -2.983 1.00 86.81 88 TYR A CA 1
ATOM 708 C C . TYR A 1 88 ? 9.988 -4.039 -1.947 1.00 86.81 88 TYR A C 1
ATOM 710 O O . TYR A 1 88 ? 10.887 -4.333 -1.154 1.00 86.81 88 TYR A O 1
ATOM 718 N N . ALA A 1 89 ? 9.291 -2.912 -1.928 1.00 87.38 89 ALA A N 1
ATOM 719 C CA . ALA A 1 89 ? 9.352 -1.937 -0.858 1.00 87.38 89 ALA A CA 1
ATOM 720 C C . ALA A 1 89 ? 8.052 -1.944 -0.053 1.00 87.38 89 ALA A C 1
ATOM 722 O O . ALA A 1 89 ? 6.984 -2.317 -0.551 1.00 87.38 89 ALA A O 1
ATOM 723 N N . TYR A 1 90 ? 8.201 -1.565 1.213 1.00 91.75 90 TYR A N 1
ATOM 724 C CA . TYR A 1 90 ? 7.143 -1.529 2.207 1.00 91.75 90 TYR A CA 1
ATOM 725 C C . TYR A 1 90 ? 7.197 -0.184 2.910 1.00 91.75 90 TYR A C 1
ATOM 727 O O . TYR A 1 90 ? 8.276 0.295 3.252 1.00 91.75 90 TYR A O 1
ATOM 735 N N . PHE A 1 91 ? 6.032 0.404 3.146 1.00 92.12 91 PHE A N 1
ATOM 736 C CA . PHE A 1 91 ? 5.912 1.631 3.919 1.00 92.12 91 PHE A CA 1
ATOM 737 C C . PHE A 1 91 ? 4.783 1.477 4.926 1.00 92.12 91 PHE A C 1
ATOM 739 O O . PHE A 1 91 ? 3.651 1.191 4.530 1.00 92.12 91 PHE A O 1
ATOM 746 N N . GLU A 1 92 ? 5.079 1.641 6.215 1.00 95.19 92 GLU A N 1
ATOM 747 C CA . GLU A 1 92 ? 4.051 1.562 7.251 1.00 95.19 92 GLU A CA 1
ATOM 748 C C . GLU A 1 92 ? 3.080 2.736 7.127 1.00 95.19 92 GLU A C 1
ATOM 750 O O . GLU A 1 92 ? 3.462 3.904 7.079 1.00 95.19 92 GLU A O 1
ATOM 755 N N . ILE A 1 93 ? 1.793 2.418 7.086 1.00 95.56 93 ILE A N 1
ATOM 756 C CA . ILE A 1 93 ? 0.739 3.415 7.032 1.00 95.56 93 ILE A CA 1
ATOM 757 C C . ILE A 1 93 ? 0.459 3.889 8.454 1.00 95.56 93 ILE A C 1
ATOM 759 O O . ILE A 1 93 ? 0.105 3.100 9.337 1.00 95.56 93 ILE A O 1
ATOM 763 N N . ALA A 1 94 ? 0.573 5.200 8.661 1.00 95.94 94 ALA A N 1
ATOM 764 C CA . ALA A 1 94 ? 0.331 5.827 9.952 1.00 95.94 94 ALA A CA 1
ATOM 765 C C . ALA A 1 94 ? -1.057 5.473 10.514 1.00 95.94 94 ALA A C 1
ATOM 767 O O . ALA A 1 94 ? -2.055 5.455 9.789 1.00 95.94 94 ALA A O 1
ATOM 768 N N . ARG A 1 95 ? -1.133 5.269 11.839 1.00 96.12 95 ARG A N 1
ATOM 769 C CA . ARG A 1 95 ? -2.357 4.841 12.547 1.00 96.12 95 ARG A CA 1
ATOM 770 C C . ARG A 1 95 ? -3.589 5.695 12.252 1.00 96.12 95 ARG A C 1
ATOM 772 O O . ARG A 1 95 ? -4.685 5.149 12.171 1.00 96.12 95 ARG A O 1
ATOM 779 N N . LYS A 1 96 ? -3.418 7.006 12.045 1.00 96.31 96 LYS A N 1
ATOM 780 C CA . LYS A 1 96 ? -4.526 7.922 11.724 1.00 96.31 96 LYS A CA 1
ATOM 781 C C . LYS A 1 96 ? -5.319 7.504 10.477 1.00 96.31 96 LYS A C 1
ATOM 783 O O . LYS A 1 96 ? -6.523 7.697 10.436 1.00 96.31 96 LYS A O 1
ATOM 788 N N . PHE A 1 97 ? -4.672 6.842 9.519 1.00 96.88 97 PHE A N 1
ATOM 789 C CA . PHE A 1 97 ? -5.298 6.408 8.270 1.00 96.88 97 PHE A CA 1
ATOM 790 C C . PHE A 1 97 ? -5.919 5.004 8.339 1.00 96.88 97 PHE A C 1
ATOM 792 O O . PHE A 1 97 ? -6.542 4.550 7.380 1.00 96.88 97 PHE A O 1
ATOM 799 N N . HIS A 1 98 ? -5.770 4.279 9.455 1.00 96.06 98 HIS A N 1
ATOM 800 C CA . HIS A 1 98 ? -6.222 2.884 9.558 1.00 96.06 98 HIS A CA 1
ATOM 801 C C . HIS A 1 98 ? -7.736 2.734 9.412 1.00 96.06 98 HIS A C 1
ATOM 803 O O . HIS A 1 98 ? -8.193 1.697 8.938 1.00 96.06 98 HIS A O 1
ATOM 809 N N . ASN A 1 99 ? -8.515 3.748 9.793 1.00 96.38 99 ASN A N 1
ATOM 810 C CA . ASN A 1 99 ? -9.970 3.703 9.651 1.00 96.38 99 ASN A CA 1
ATOM 811 C C . ASN A 1 99 ? -10.390 3.655 8.179 1.00 96.38 99 ASN A C 1
ATOM 813 O O . ASN A 1 99 ? -11.209 2.811 7.829 1.00 96.38 99 ASN A O 1
ATOM 817 N N . HIS A 1 100 ? -9.751 4.442 7.309 1.00 96.56 100 HIS A N 1
ATOM 818 C CA . HIS A 1 100 ? -9.996 4.380 5.866 1.00 96.56 100 HIS A CA 1
ATOM 819 C C . HIS A 1 100 ? -9.660 3.010 5.269 1.00 96.56 100 HIS A C 1
ATOM 821 O O . HIS A 1 100 ? -10.371 2.509 4.404 1.00 96.56 100 HIS A O 1
ATOM 827 N N . ILE A 1 101 ? -8.597 2.363 5.753 1.00 95.62 101 ILE A N 1
ATOM 828 C CA . ILE A 1 101 ? -8.231 1.014 5.300 1.00 95.62 101 ILE A CA 1
ATOM 829 C C . ILE A 1 101 ? -9.284 -0.005 5.744 1.00 95.62 101 ILE A C 1
ATOM 831 O O . ILE A 1 101 ? -9.743 -0.808 4.941 1.00 95.62 101 ILE A O 1
ATOM 835 N N . LYS A 1 102 ? -9.707 0.043 7.014 1.00 94.75 102 LYS A N 1
ATOM 836 C CA . LYS A 1 102 ? -10.741 -0.855 7.559 1.00 94.75 102 LYS A CA 1
ATOM 837 C C . LYS A 1 102 ? -12.099 -0.678 6.875 1.00 94.75 102 LYS A C 1
ATOM 839 O O . LYS A 1 102 ? -12.841 -1.644 6.761 1.00 94.75 102 LYS A O 1
ATOM 844 N N . GLN A 1 103 ? -12.411 0.541 6.442 1.00 95.56 103 GLN A N 1
ATOM 845 C CA . GLN A 1 103 ? -13.624 0.886 5.696 1.00 95.56 103 GLN A CA 1
ATOM 846 C C . GLN A 1 103 ? -13.499 0.621 4.191 1.00 95.56 103 GLN A C 1
ATOM 848 O O . GLN A 1 103 ? -14.415 0.947 3.441 1.00 95.56 103 GLN A O 1
ATOM 853 N N . ASP A 1 104 ? -12.377 0.046 3.742 1.00 94.44 104 ASP A N 1
ATOM 854 C CA . ASP A 1 104 ? -12.130 -0.278 2.338 1.00 94.44 104 ASP A CA 1
ATOM 855 C C . ASP A 1 104 ? -12.253 0.956 1.413 1.00 94.44 104 ASP A C 1
ATOM 857 O O . ASP A 1 104 ? -12.753 0.901 0.286 1.00 94.44 104 ASP A O 1
ATOM 861 N N . SER A 1 105 ? -11.797 2.108 1.923 1.00 96.31 105 SER A N 1
ATOM 862 C CA . SER A 1 105 ? -11.876 3.427 1.288 1.00 96.31 105 SER A CA 1
ATOM 863 C C . SER A 1 105 ? -10.496 3.978 0.898 1.00 96.31 105 SER A C 1
ATOM 865 O O . SER A 1 105 ? -10.298 5.197 0.872 1.00 96.31 105 SER A O 1
ATOM 867 N N . ALA A 1 106 ? -9.526 3.098 0.635 1.00 96.31 106 ALA A N 1
ATOM 868 C CA . ALA A 1 106 ? -8.165 3.457 0.239 1.00 96.31 106 ALA A CA 1
ATOM 869 C C . ALA A 1 106 ? -7.940 3.245 -1.268 1.00 96.31 106 ALA A C 1
ATOM 871 O O . ALA A 1 106 ? -8.202 2.171 -1.812 1.00 96.31 106 ALA A O 1
ATOM 872 N N . PHE A 1 107 ? -7.424 4.271 -1.940 1.00 94.12 107 PHE A N 1
ATOM 873 C CA . PHE A 1 107 ? -7.238 4.303 -3.387 1.00 94.12 107 PHE A CA 1
ATOM 874 C C . PHE A 1 107 ? -5.834 4.773 -3.738 1.00 94.12 107 PHE A C 1
ATOM 876 O O . PHE A 1 107 ? -5.293 5.679 -3.115 1.00 94.12 107 PHE A O 1
ATOM 883 N N . TRP A 1 108 ? -5.267 4.175 -4.771 1.00 90.19 108 TRP A N 1
ATOM 884 C CA . TRP A 1 108 ? -4.095 4.661 -5.466 1.00 90.19 108 TRP A CA 1
ATOM 885 C C . TRP A 1 108 ? -4.504 5.688 -6.521 1.00 90.19 108 TRP A C 1
ATOM 887 O O . TRP A 1 108 ? -5.428 5.427 -7.293 1.00 90.19 108 TRP A O 1
ATOM 897 N N . ILE A 1 109 ? -3.816 6.826 -6.572 1.00 88.00 109 ILE A N 1
ATOM 898 C CA . ILE A 1 109 ? -3.950 7.791 -7.664 1.00 88.00 109 ILE A CA 1
ATOM 899 C C . ILE A 1 109 ? -2.870 7.499 -8.704 1.00 88.00 109 ILE A C 1
ATOM 901 O O . ILE A 1 109 ? -1.674 7.576 -8.415 1.00 88.00 109 ILE A O 1
ATOM 905 N N . ASN A 1 110 ? -3.298 7.199 -9.925 1.00 79.44 110 ASN A N 1
ATOM 906 C CA . ASN A 1 110 ? -2.407 7.118 -11.073 1.00 79.44 110 ASN A CA 1
ATOM 907 C C . ASN A 1 110 ? -2.028 8.527 -11.583 1.00 79.44 110 ASN A C 1
ATOM 909 O O . ASN A 1 110 ? -2.731 9.499 -11.311 1.00 79.44 110 ASN A O 1
ATOM 913 N N . PRO A 1 111 ? -0.942 8.658 -12.361 1.00 73.19 111 PRO A N 1
ATOM 914 C CA . PRO A 1 111 ? -0.522 9.916 -12.986 1.00 73.19 111 PRO A CA 1
ATOM 915 C C . PRO A 1 111 ? -1.620 10.590 -13.820 1.00 73.19 111 PRO A C 1
ATOM 917 O O . PRO A 1 111 ? -1.799 11.802 -13.754 1.00 73.19 111 PRO A O 1
ATOM 920 N N . ASP A 1 112 ? -2.437 9.797 -14.518 1.00 77.06 112 ASP A N 1
ATOM 921 C CA . ASP A 1 112 ? -3.606 10.256 -15.283 1.00 77.06 112 ASP A CA 1
ATOM 922 C C . ASP A 1 112 ? -4.814 10.653 -14.405 1.00 77.06 112 ASP A C 1
ATOM 924 O O . ASP A 1 112 ? -5.893 10.947 -14.918 1.00 77.06 112 ASP A O 1
ATOM 928 N N . LY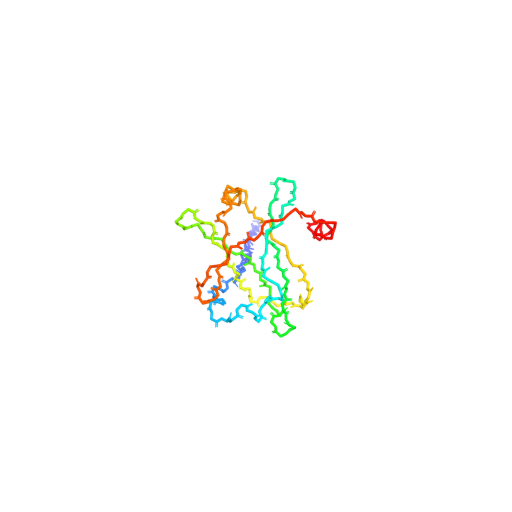S A 1 113 ? -4.638 10.672 -13.077 1.00 82.44 113 LYS A N 1
ATOM 929 C CA . LYS A 1 113 ? -5.648 10.923 -12.037 1.00 82.44 113 LYS A CA 1
ATOM 930 C C . LYS A 1 113 ? -6.727 9.849 -11.912 1.00 82.44 113 LYS A C 1
ATOM 932 O O . LYS A 1 113 ? -7.633 10.006 -11.090 1.00 82.44 113 LYS A O 1
ATOM 937 N N . SER A 1 114 ? -6.638 8.750 -12.660 1.00 83.88 114 SER A N 1
ATOM 938 C CA . SER A 1 114 ? -7.523 7.611 -12.440 1.00 83.88 114 SER A CA 1
ATOM 939 C C . SER A 1 114 ? -7.273 7.008 -11.055 1.00 83.88 114 SER A C 1
ATOM 941 O O . SER A 1 114 ? -6.159 7.028 -10.521 1.00 83.88 114 SER A O 1
ATOM 943 N N . LEU A 1 115 ? -8.344 6.501 -10.444 1.00 87.88 115 LEU A N 1
ATOM 944 C CA . LEU A 1 115 ? -8.288 5.899 -9.120 1.00 87.88 115 LEU A CA 1
ATOM 945 C C . LEU A 1 115 ? -8.337 4.382 -9.237 1.00 87.88 115 LEU A C 1
ATOM 947 O O . LEU A 1 115 ? -9.275 3.817 -9.797 1.00 87.88 115 LEU A O 1
ATOM 951 N N . PHE A 1 116 ? -7.359 3.726 -8.627 1.00 86.50 116 PHE A N 1
ATOM 952 C CA . PHE A 1 116 ? -7.324 2.282 -8.466 1.00 86.50 116 PHE A CA 1
ATOM 953 C C . PHE A 1 116 ? -7.564 1.934 -6.998 1.00 86.50 116 PHE A C 1
ATOM 955 O O . PHE A 1 116 ? -6.874 2.429 -6.113 1.00 86.50 116 PHE A O 1
ATOM 962 N N . LYS A 1 117 ? -8.546 1.083 -6.702 1.00 92.44 117 LYS A N 1
ATOM 963 C CA . LYS A 1 117 ? -8.817 0.675 -5.319 1.00 92.44 117 LYS A CA 1
ATOM 964 C C . LYS A 1 117 ? -7.719 -0.262 -4.814 1.00 92.44 117 LYS A C 1
ATOM 966 O O . LYS A 1 117 ? -7.430 -1.276 -5.446 1.00 92.44 117 LYS A O 1
ATOM 971 N N . LEU A 1 118 ? -7.124 0.057 -3.664 1.00 92.81 118 LEU A N 1
ATOM 972 C CA . LEU A 1 118 ? -6.037 -0.743 -3.105 1.00 92.81 118 LEU A CA 1
ATOM 973 C C . LEU A 1 118 ? -6.579 -2.042 -2.513 1.00 92.81 118 LEU A C 1
ATOM 975 O O . LEU A 1 118 ? -7.347 -2.033 -1.555 1.00 92.81 118 LEU A O 1
ATOM 979 N N . LYS A 1 119 ? -6.124 -3.174 -3.052 1.00 94.38 119 LYS A N 1
ATOM 980 C CA . LYS A 1 119 ? -6.420 -4.486 -2.474 1.00 94.38 119 LYS A CA 1
ATOM 981 C C . LYS A 1 119 ? -5.721 -4.631 -1.123 1.00 94.38 119 LYS A C 1
ATOM 983 O O . LYS A 1 119 ? -4.525 -4.359 -1.025 1.00 94.38 119 LYS A O 1
ATOM 988 N N . ILE A 1 120 ? -6.451 -5.119 -0.123 1.00 95.44 120 ILE A N 1
ATOM 989 C CA . ILE A 1 120 ? -5.928 -5.430 1.211 1.00 95.44 120 ILE A CA 1
ATOM 990 C C . ILE A 1 120 ? -5.782 -6.950 1.344 1.00 95.44 120 ILE A C 1
ATOM 992 O O . ILE A 1 120 ? -6.724 -7.691 1.063 1.00 95.44 120 ILE A O 1
ATOM 996 N N . THR A 1 121 ? -4.611 -7.426 1.764 1.00 95.75 121 THR A N 1
ATOM 997 C CA . THR A 1 121 ? -4.351 -8.852 2.037 1.00 95.75 121 THR A CA 1
ATOM 998 C C . THR A 1 121 ? -3.527 -9.032 3.306 1.00 95.75 121 THR A C 1
ATOM 1000 O O . THR A 1 121 ? -2.740 -8.155 3.657 1.00 95.75 121 THR A O 1
ATOM 1003 N N . ASP A 1 122 ? -3.648 -10.175 3.976 1.00 96.81 122 ASP A N 1
ATOM 1004 C CA . ASP A 1 122 ? -2.773 -10.505 5.105 1.00 96.81 122 ASP A CA 1
ATOM 1005 C C . ASP A 1 122 ? -1.324 -10.749 4.652 1.00 96.81 122 ASP A C 1
ATOM 1007 O O . ASP A 1 122 ? -1.068 -11.254 3.554 1.00 96.81 122 ASP A O 1
ATOM 1011 N N . ALA A 1 123 ? -0.367 -10.375 5.503 1.00 96.06 123 ALA A N 1
ATOM 1012 C CA . ALA A 1 123 ? 1.058 -10.561 5.256 1.00 96.06 123 ALA A CA 1
ATOM 1013 C C . ALA A 1 123 ? 1.419 -12.044 5.161 1.00 96.06 123 ALA A C 1
ATOM 1015 O O . ALA A 1 123 ? 1.131 -12.829 6.065 1.00 96.06 123 ALA A O 1
ATOM 1016 N N . ASN A 1 124 ? 2.128 -12.422 4.098 1.00 95.44 124 ASN A N 1
ATOM 1017 C CA . ASN A 1 124 ? 2.701 -13.759 3.990 1.00 95.44 124 ASN A CA 1
ATOM 1018 C C . ASN A 1 124 ? 4.102 -13.830 4.631 1.00 95.44 124 ASN A C 1
ATOM 1020 O O . ASN A 1 124 ? 4.681 -12.829 5.057 1.00 95.44 124 ASN A O 1
ATOM 1024 N N . LYS A 1 125 ? 4.689 -15.035 4.671 1.00 94.94 125 LYS A N 1
ATOM 1025 C CA . LYS A 1 125 ? 6.022 -15.266 5.261 1.00 94.94 125 LYS A CA 1
ATOM 1026 C C . LYS A 1 125 ? 7.123 -14.382 4.656 1.00 94.94 125 LYS A C 1
ATOM 1028 O O . LYS A 1 125 ? 8.018 -13.963 5.384 1.00 94.94 125 LYS A O 1
ATOM 1033 N N . GLU A 1 126 ? 7.074 -14.100 3.356 1.00 92.00 126 GLU A N 1
ATOM 1034 C CA . GLU A 1 126 ? 8.072 -13.269 2.673 1.00 92.00 126 GLU A CA 1
ATOM 1035 C C . GLU A 1 126 ? 7.891 -11.779 2.974 1.00 92.00 126 GLU A C 1
ATOM 1037 O O . GLU A 1 126 ? 8.880 -11.070 3.164 1.00 92.00 126 GLU A O 1
ATOM 1042 N N . ASP A 1 127 ? 6.648 -11.314 3.096 1.00 94.12 127 ASP A N 1
ATOM 1043 C CA . ASP A 1 127 ? 6.345 -9.944 3.519 1.00 94.12 127 ASP A CA 1
ATOM 1044 C C . ASP A 1 127 ? 6.890 -9.696 4.934 1.00 94.12 127 ASP A C 1
ATOM 1046 O O . ASP A 1 127 ? 7.614 -8.730 5.179 1.00 94.12 127 ASP A O 1
ATOM 1050 N N . LEU A 1 128 ? 6.636 -10.632 5.857 1.00 93.19 128 LEU A N 1
ATOM 1051 C CA . LEU A 1 128 ? 7.089 -10.545 7.248 1.00 93.19 128 LEU A CA 1
ATOM 1052 C C . LEU A 1 128 ? 8.617 -10.513 7.384 1.00 93.19 128 LEU A C 1
ATOM 1054 O O . LEU A 1 128 ? 9.136 -9.828 8.265 1.00 93.19 128 LEU A O 1
ATOM 1058 N N . LYS A 1 129 ? 9.350 -11.233 6.525 1.00 92.00 129 LYS A N 1
ATOM 1059 C CA . LYS A 1 129 ? 10.822 -11.190 6.502 1.00 92.00 129 LYS A CA 1
ATOM 1060 C C . LYS A 1 129 ? 11.357 -9.826 6.075 1.00 92.00 129 LYS A C 1
ATOM 1062 O O . LYS A 1 129 ? 12.444 -9.455 6.502 1.00 92.00 129 LYS A O 1
ATOM 1067 N N . ARG A 1 130 ? 10.639 -9.110 5.204 1.00 88.81 130 ARG A N 1
ATOM 1068 C CA . ARG A 1 130 ? 11.082 -7.822 4.651 1.00 88.81 130 ARG A CA 1
ATOM 1069 C C . ARG A 1 130 ? 10.702 -6.638 5.529 1.00 88.81 130 ARG A C 1
ATOM 1071 O O . ARG A 1 130 ? 11.493 -5.718 5.631 1.00 88.81 130 ARG A O 1
ATOM 1078 N N . ILE A 1 131 ? 9.542 -6.686 6.184 1.00 89.12 131 ILE A N 1
ATOM 1079 C CA . ILE A 1 131 ? 9.079 -5.622 7.091 1.00 89.12 131 ILE A CA 1
ATOM 1080 C C . ILE A 1 131 ? 9.944 -5.530 8.366 1.00 89.12 131 ILE A C 1
ATOM 1082 O O . ILE A 1 131 ? 10.011 -4.477 8.984 1.00 89.12 131 ILE A O 1
ATOM 1086 N N . LYS A 1 132 ? 10.596 -6.626 8.779 1.00 78.50 132 LYS A N 1
ATOM 1087 C CA . LYS A 1 132 ? 11.429 -6.688 9.998 1.00 78.50 132 LYS A CA 1
ATOM 1088 C C . LYS A 1 132 ? 12.894 -6.265 9.806 1.00 78.50 132 LYS A C 1
ATOM 1090 O O . LYS A 1 132 ? 13.634 -6.296 10.787 1.00 78.50 132 LYS A O 1
ATOM 1095 N N . LYS A 1 133 ? 13.324 -5.993 8.573 1.00 59.91 133 LYS A N 1
ATOM 1096 C CA . LYS A 1 133 ? 14.694 -5.559 8.260 1.00 59.91 133 LYS A CA 1
ATOM 1097 C C . LYS A 1 133 ? 14.806 -4.050 8.370 1.00 59.91 133 LYS A C 1
ATOM 1099 O O . LYS A 1 133 ? 15.880 -3.612 8.824 1.00 59.91 133 LYS A O 1
#